Protein AF-A0A2A5JJN0-F1 (afdb_monomer_lite)

pLDDT: mean 88.96, std 12.27, range [51.56, 98.38]

Secondary structure (DSSP, 8-state):
-HHHHHHHHHHTT---------EE-SPPPPEEEESHHHHHHHHHHHHHTHHHHHHHHHHHHHHHHHHHHHHHHHHHHHHHHHHHHHHHH-TTEEEEEEEEEEEEEETTEEEEEEEEEEEEEEETTEEEEEEEEEEEEEHHHHHHSSHHHHHHHHHHHH--

Structure (mmCIF, N/CA/C/O backbone):
data_AF-A0A2A5JJN0-F1
#
_entry.id   AF-A0A2A5JJN0-F1
#
loop_
_atom_site.group_PDB
_atom_site.id
_atom_site.type_symbol
_atom_site.label_atom_id
_atom_site.label_alt_id
_atom_site.label_comp_id
_atom_site.label_asym_id
_atom_site.label_entity_id
_atom_site.label_seq_id
_atom_site.pdbx_PDB_ins_code
_atom_site.Cartn_x
_atom_site.Cartn_y
_atom_site.Cartn_z
_atom_site.occupancy
_atom_site.B_iso_or_equiv
_atom_site.auth_seq_id
_atom_site.auth_comp_id
_atom_site.auth_asym_id
_atom_site.auth_atom_id
_atom_site.pdbx_PDB_model_num
ATOM 1 N N . MET A 1 1 ? 26.499 -22.145 -54.124 1.00 57.53 1 MET A N 1
ATOM 2 C CA . MET A 1 1 ? 25.435 -21.180 -53.762 1.00 57.53 1 MET A CA 1
ATOM 3 C C . MET A 1 1 ? 24.681 -21.552 -52.481 1.00 57.53 1 MET A C 1
ATOM 5 O O . MET A 1 1 ? 24.419 -20.660 -51.693 1.00 57.53 1 MET A O 1
ATOM 9 N N . PHE A 1 2 ? 24.403 -22.833 -52.194 1.00 58.47 2 PHE A N 1
ATOM 10 C CA . PHE A 1 2 ? 23.714 -23.248 -50.953 1.00 58.47 2 PHE A CA 1
ATOM 11 C C . PHE A 1 2 ? 24.513 -22.977 -49.655 1.00 58.47 2 PHE A C 1
ATOM 13 O O . PHE A 1 2 ? 23.952 -22.590 -48.636 1.00 58.47 2 PHE A O 1
ATOM 20 N N . ARG A 1 3 ? 25.849 -23.098 -49.709 1.00 58.16 3 ARG A N 1
ATOM 21 C CA . ARG A 1 3 ? 26.749 -22.825 -48.569 1.00 58.16 3 ARG A CA 1
ATOM 22 C C . ARG A 1 3 ? 26.759 -21.361 -48.113 1.00 58.16 3 ARG A C 1
ATOM 24 O O . ARG A 1 3 ? 26.876 -21.110 -46.921 1.00 58.16 3 ARG A O 1
ATOM 31 N N . THR A 1 4 ? 26.626 -20.407 -49.033 1.00 65.00 4 THR A N 1
ATOM 32 C CA . THR A 1 4 ? 26.589 -18.972 -48.708 1.00 65.00 4 THR A CA 1
ATOM 33 C C . THR A 1 4 ? 25.245 -18.549 -48.113 1.00 65.00 4 THR A C 1
ATOM 35 O O . THR A 1 4 ? 25.218 -17.679 -47.251 1.00 65.00 4 THR A O 1
ATOM 38 N N . LEU A 1 5 ? 24.146 -19.209 -48.499 1.00 64.31 5 LEU A N 1
ATOM 39 C CA . LEU A 1 5 ? 22.813 -18.969 -47.934 1.00 64.31 5 LEU A CA 1
ATOM 40 C C . LEU A 1 5 ? 22.724 -19.412 -46.462 1.00 64.31 5 LEU A C 1
ATOM 42 O O . LEU A 1 5 ? 22.150 -18.714 -45.632 1.00 64.31 5 LEU A O 1
ATOM 46 N N . LEU A 1 6 ? 23.349 -20.544 -46.127 1.00 65.94 6 LEU A N 1
ATOM 47 C CA . LEU A 1 6 ? 23.328 -21.113 -44.775 1.00 65.94 6 LEU A CA 1
ATOM 48 C C . LEU A 1 6 ? 24.146 -20.277 -43.773 1.00 65.94 6 LEU A C 1
ATOM 50 O O . LEU A 1 6 ? 23.785 -20.173 -42.604 1.00 65.94 6 LEU A O 1
ATOM 54 N N . LEU A 1 7 ? 25.202 -19.614 -44.254 1.00 65.44 7 LEU A N 1
ATOM 55 C CA . LEU A 1 7 ? 26.030 -18.707 -43.455 1.00 65.44 7 LEU A CA 1
ATOM 56 C C . LEU A 1 7 ? 25.320 -17.365 -43.192 1.00 65.44 7 LEU A C 1
ATOM 58 O O . LEU A 1 7 ? 25.493 -16.783 -42.127 1.00 65.44 7 LEU A O 1
ATOM 62 N N . LEU A 1 8 ? 24.459 -16.915 -44.113 1.00 64.88 8 LEU A N 1
ATOM 63 C CA . LEU A 1 8 ? 23.661 -15.694 -43.950 1.00 64.88 8 LEU A CA 1
ATOM 64 C C . LEU A 1 8 ? 22.530 -15.862 -42.917 1.00 64.88 8 LEU A C 1
ATOM 66 O O . LEU A 1 8 ? 22.227 -14.931 -42.176 1.00 64.88 8 LEU A O 1
ATOM 70 N N . ILE A 1 9 ? 21.939 -17.060 -42.836 1.00 66.19 9 ILE A N 1
ATOM 71 C CA . ILE A 1 9 ? 20.895 -17.392 -41.853 1.00 66.19 9 ILE A CA 1
ATOM 72 C C . ILE A 1 9 ? 21.485 -17.455 -40.438 1.00 66.19 9 ILE A C 1
ATOM 74 O O . ILE A 1 9 ? 20.876 -16.942 -39.506 1.00 66.19 9 ILE A O 1
ATOM 78 N N . ALA A 1 10 ? 22.697 -17.995 -40.270 1.00 63.66 10 ALA A N 1
ATOM 79 C CA . ALA A 1 10 ? 23.345 -18.099 -38.959 1.00 63.66 10 ALA A CA 1
ATOM 80 C C . ALA A 1 10 ? 23.650 -16.732 -38.307 1.00 63.66 10 ALA A C 1
ATOM 82 O O . ALA A 1 10 ? 23.607 -16.620 -37.085 1.00 63.66 10 ALA A O 1
ATOM 83 N N . VAL A 1 11 ? 23.897 -15.684 -39.104 1.00 65.50 11 VAL A N 1
ATOM 84 C CA . VAL A 1 11 ? 24.176 -14.320 -38.604 1.00 65.50 11 VAL A CA 1
ATOM 85 C C . VAL A 1 11 ? 22.913 -13.622 -38.074 1.00 65.50 11 VAL A C 1
ATOM 87 O O . VAL A 1 11 ? 23.008 -12.741 -37.225 1.00 65.50 11 VAL A O 1
ATOM 90 N N . MET A 1 12 ? 21.720 -14.041 -38.508 1.00 62.34 12 MET A N 1
ATOM 91 C CA . MET A 1 12 ? 20.450 -13.447 -38.063 1.00 62.34 12 MET A CA 1
ATOM 92 C C . MET A 1 12 ? 19.952 -13.996 -36.713 1.00 62.34 12 MET A C 1
ATOM 94 O O . MET A 1 12 ? 19.047 -13.412 -36.125 1.00 62.34 12 MET A O 1
ATOM 98 N N . LEU A 1 13 ? 20.540 -15.082 -36.188 1.00 61.53 13 LEU A N 1
ATOM 99 C CA . LEU A 1 13 ? 20.124 -15.704 -34.918 1.00 61.53 13 LEU A CA 1
ATOM 100 C C . LEU A 1 13 ? 20.904 -15.229 -33.677 1.00 61.53 13 LEU A C 1
ATOM 102 O O . LEU A 1 13 ? 20.536 -15.597 -32.565 1.00 61.53 13 LEU A O 1
ATOM 106 N N . THR A 1 14 ? 21.946 -14.403 -33.816 1.00 64.31 14 THR A N 1
ATOM 107 C CA . THR A 1 14 ? 22.767 -13.949 -32.670 1.00 64.31 14 THR A CA 1
ATOM 108 C C . THR A 1 14 ? 22.378 -12.576 -32.115 1.00 64.31 14 THR A C 1
ATOM 110 O O . THR A 1 14 ? 23.128 -11.986 -31.340 1.00 64.31 14 THR A O 1
ATOM 113 N N . GLY A 1 15 ? 21.201 -12.057 -32.470 1.00 55.91 15 GLY A N 1
ATOM 114 C CA . GLY A 1 15 ? 20.645 -10.835 -31.888 1.00 55.91 15 GLY A CA 1
ATOM 115 C C . GLY A 1 15 ? 20.116 -11.062 -30.471 1.00 55.91 15 GLY A C 1
ATOM 116 O O . GLY A 1 15 ? 18.912 -11.009 -30.250 1.00 55.91 15 GLY A O 1
ATOM 117 N N . CYS A 1 16 ? 20.994 -11.330 -29.503 1.00 56.28 16 CYS A N 1
ATOM 118 C CA . CYS A 1 16 ? 20.619 -11.307 -28.093 1.00 56.28 16 CYS A CA 1
ATOM 119 C C . CYS A 1 16 ? 20.507 -9.835 -27.673 1.00 56.28 16 CYS A C 1
ATOM 121 O O . CYS A 1 16 ? 21.499 -9.199 -27.317 1.00 56.28 16 CYS A O 1
ATOM 123 N N . THR A 1 17 ? 19.316 -9.248 -27.804 1.00 55.62 17 THR A N 1
ATOM 124 C CA . THR A 1 17 ? 19.065 -7.886 -27.330 1.00 55.62 17 THR A CA 1
ATOM 125 C C . THR A 1 17 ? 19.033 -7.915 -25.806 1.00 55.62 17 THR A C 1
ATOM 127 O O . THR A 1 17 ? 17.997 -8.183 -25.202 1.00 55.62 17 THR A O 1
ATOM 130 N N . THR A 1 18 ? 20.168 -7.650 -25.163 1.00 57.78 18 THR A N 1
ATOM 131 C CA . THR A 1 18 ? 20.193 -7.282 -23.747 1.00 57.78 18 THR A CA 1
ATOM 132 C C . THR A 1 18 ? 19.535 -5.914 -23.621 1.00 57.78 18 THR A C 1
ATOM 134 O O . THR A 1 18 ? 20.189 -4.880 -23.763 1.00 57.78 18 THR A O 1
ATOM 137 N N . THR A 1 19 ? 18.215 -5.897 -23.437 1.00 58.22 19 THR A N 1
ATOM 138 C CA . THR A 1 19 ? 17.495 -4.679 -23.071 1.00 58.22 19 THR A CA 1
ATOM 139 C C . THR A 1 19 ? 18.037 -4.204 -21.727 1.00 58.22 19 THR A C 1
ATOM 141 O O . THR A 1 19 ? 18.058 -5.007 -20.791 1.00 58.22 19 THR A O 1
ATOM 144 N N . PRO A 1 20 ? 18.501 -2.951 -21.605 1.00 56.31 20 PRO A N 1
ATOM 145 C CA . PRO A 1 20 ? 18.962 -2.425 -20.330 1.00 56.31 20 PRO A CA 1
ATOM 146 C C . PRO A 1 20 ? 17.795 -2.453 -19.344 1.00 56.31 20 PRO A C 1
ATOM 148 O O . PRO A 1 20 ? 16.822 -1.734 -19.508 1.00 56.31 20 PRO A O 1
ATOM 151 N N . THR A 1 21 ? 17.850 -3.320 -18.344 1.00 63.88 21 THR A N 1
ATOM 152 C CA . THR A 1 21 ? 16.809 -3.417 -17.321 1.00 63.88 21 THR A CA 1
ATOM 153 C C . THR A 1 21 ? 17.069 -2.376 -16.241 1.00 63.88 21 THR A C 1
ATOM 155 O O . THR A 1 21 ? 18.164 -2.343 -15.679 1.00 63.88 21 THR A O 1
ATOM 158 N N . VAL A 1 22 ? 16.072 -1.542 -15.928 1.00 79.25 22 VAL A N 1
ATOM 159 C CA . VAL A 1 22 ? 16.083 -0.756 -14.684 1.00 79.25 22 VAL A CA 1
ATOM 160 C C . VAL A 1 22 ? 16.142 -1.740 -13.522 1.00 79.25 22 VAL A C 1
ATOM 162 O O . VAL A 1 22 ? 15.354 -2.687 -13.484 1.00 79.25 22 VAL A O 1
ATOM 165 N N . ASN A 1 23 ? 17.076 -1.537 -12.594 1.00 85.44 23 ASN A N 1
ATOM 166 C CA . ASN A 1 23 ? 17.127 -2.352 -11.391 1.00 85.44 23 ASN A CA 1
ATOM 167 C C . ASN A 1 23 ? 16.010 -1.889 -10.449 1.00 85.44 23 ASN A C 1
ATOM 169 O O . ASN A 1 23 ? 16.078 -0.784 -9.918 1.00 85.44 23 ASN A O 1
ATOM 173 N N . LEU A 1 24 ? 14.955 -2.686 -10.298 1.00 89.38 24 LEU A N 1
ATOM 174 C CA . LEU A 1 24 ? 13.929 -2.449 -9.287 1.00 89.38 24 LEU A CA 1
ATOM 175 C C . LEU A 1 24 ? 14.324 -3.235 -8.040 1.00 89.38 24 LEU A C 1
ATOM 177 O O . LEU A 1 24 ? 14.466 -4.456 -8.105 1.00 89.38 24 LEU A O 1
ATOM 181 N N . SER A 1 25 ? 14.509 -2.538 -6.924 1.00 90.88 25 SER A N 1
ATOM 182 C CA . SER A 1 25 ? 14.819 -3.177 -5.650 1.00 90.88 25 SER A CA 1
ATOM 183 C C . SER A 1 25 ? 13.702 -4.137 -5.244 1.00 90.88 25 SER A C 1
ATOM 185 O O . SER A 1 25 ? 12.527 -3.769 -5.232 1.00 90.88 25 SER A O 1
ATOM 187 N N . ASP A 1 26 ? 14.085 -5.363 -4.887 1.00 90.31 26 ASP A N 1
ATOM 188 C CA . ASP A 1 26 ? 13.174 -6.389 -4.366 1.00 90.31 26 ASP A CA 1
ATOM 189 C C . ASP A 1 26 ? 12.827 -6.173 -2.877 1.00 90.31 26 ASP A C 1
ATOM 191 O O . ASP A 1 26 ? 11.973 -6.859 -2.306 1.00 90.31 26 ASP A O 1
ATOM 195 N N . THR A 1 27 ? 13.486 -5.209 -2.230 1.00 92.62 27 THR A N 1
ATOM 196 C CA . THR A 1 27 ? 13.201 -4.829 -0.847 1.00 92.62 27 THR A CA 1
ATOM 197 C C . THR A 1 27 ? 12.013 -3.876 -0.814 1.00 92.62 27 THR A C 1
ATOM 199 O O . THR A 1 27 ? 12.093 -2.754 -1.318 1.00 92.62 27 THR A O 1
ATOM 202 N N . LEU A 1 28 ? 10.926 -4.317 -0.184 1.00 94.56 28 LEU A N 1
ATOM 203 C CA . LEU A 1 28 ? 9.770 -3.476 0.113 1.00 94.56 28 LEU A CA 1
ATOM 204 C C . LEU A 1 28 ? 9.887 -2.926 1.541 1.00 94.56 28 LEU A C 1
ATOM 206 O O . LEU A 1 28 ? 10.314 -3.668 2.428 1.00 94.56 28 LEU A O 1
ATOM 210 N N . PRO A 1 29 ? 9.536 -1.652 1.773 1.00 95.88 29 PRO A N 1
ATOM 211 C CA . PRO A 1 29 ? 9.402 -1.112 3.116 1.00 95.88 29 PRO A CA 1
ATOM 212 C C . PRO A 1 29 ? 8.155 -1.691 3.792 1.00 95.88 29 PRO A C 1
ATOM 214 O O . PRO A 1 29 ? 7.174 -1.985 3.108 1.00 95.88 29 PRO A O 1
ATOM 217 N N . ASP A 1 30 ? 8.180 -1.771 5.121 1.00 96.31 30 ASP A N 1
ATOM 218 C CA . ASP A 1 30 ? 6.972 -2.031 5.908 1.00 96.31 30 ASP A CA 1
ATOM 219 C C . ASP A 1 30 ? 5.946 -0.924 5.640 1.00 96.31 30 ASP A C 1
ATOM 221 O O . ASP A 1 30 ? 6.302 0.265 5.540 1.00 96.31 30 ASP A O 1
ATOM 225 N N . SER A 1 31 ? 4.678 -1.299 5.507 1.00 96.81 31 SER A N 1
ATOM 226 C CA . SER A 1 31 ? 3.622 -0.323 5.292 1.00 96.81 31 SER A CA 1
ATOM 227 C C . SER A 1 31 ? 3.111 0.268 6.600 1.00 96.81 31 SER A C 1
ATOM 229 O O . SER A 1 31 ? 3.348 -0.217 7.707 1.00 96.81 31 SER A O 1
ATOM 231 N N . THR A 1 32 ? 2.402 1.383 6.473 1.00 97.81 32 THR A N 1
ATOM 232 C CA . THR A 1 32 ? 1.632 1.967 7.569 1.00 97.81 32 THR A CA 1
ATOM 233 C C . THR A 1 32 ? 0.167 2.014 7.190 1.00 97.81 32 THR A C 1
ATOM 235 O O . THR A 1 32 ? -0.162 2.198 6.023 1.00 97.81 32 THR A O 1
ATOM 238 N N . TYR A 1 33 ? -0.714 1.8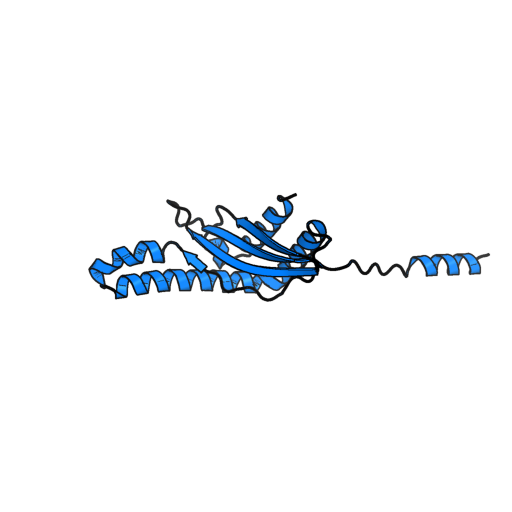75 8.175 1.00 97.94 33 TYR A N 1
ATOM 239 C CA . TYR A 1 33 ? -2.151 2.041 8.004 1.00 97.94 33 TYR A CA 1
ATOM 240 C C . TYR A 1 33 ? -2.670 3.066 9.011 1.00 97.94 33 TYR A C 1
ATOM 242 O O . TYR A 1 33 ? -2.173 3.166 10.133 1.00 97.94 33 TYR A O 1
ATOM 250 N N . THR A 1 34 ? -3.646 3.867 8.599 1.00 96.88 34 THR A N 1
ATOM 251 C CA . THR A 1 34 ? -4.347 4.816 9.469 1.00 96.88 34 THR A CA 1
ATOM 252 C C . THR A 1 34 ? -5.834 4.756 9.165 1.00 96.88 34 THR A C 1
ATOM 254 O O . THR A 1 34 ? -6.260 5.088 8.058 1.00 96.88 34 THR A O 1
ATOM 257 N N . GLY A 1 35 ? -6.631 4.342 10.145 1.00 94.94 35 GLY A N 1
ATOM 258 C CA . GLY A 1 35 ? -8.078 4.255 9.985 1.00 94.94 35 GLY A CA 1
ATOM 259 C C . GLY A 1 35 ? -8.742 3.703 11.234 1.00 94.94 35 GLY A C 1
ATOM 260 O O . GLY A 1 35 ? -8.701 4.330 12.287 1.00 94.94 35 GLY A O 1
ATOM 261 N N . ARG A 1 36 ? -9.314 2.502 11.113 1.00 93.81 36 ARG A N 1
ATOM 262 C CA . ARG A 1 36 ? -10.137 1.826 12.134 1.00 93.81 36 ARG A CA 1
ATOM 263 C C . ARG A 1 36 ? -9.589 1.936 13.563 1.00 93.81 36 ARG A C 1
ATOM 265 O O . ARG A 1 36 ? -10.334 2.242 14.488 1.00 93.81 36 ARG A O 1
ATOM 272 N N . GLY A 1 37 ? -8.302 1.678 13.762 1.00 92.69 37 GLY A N 1
ATOM 273 C CA . GLY A 1 37 ? -7.639 1.753 15.057 1.00 92.69 37 GLY A CA 1
ATOM 274 C C . GLY A 1 37 ? -7.421 3.185 15.546 1.00 92.69 37 GLY A C 1
ATOM 275 O O . GLY A 1 37 ? -7.730 3.495 16.698 1.00 92.69 37 GLY A O 1
ATOM 276 N N . THR A 1 38 ? -6.951 4.072 14.670 1.00 93.75 38 THR A N 1
ATOM 277 C CA . THR A 1 38 ? -6.834 5.515 14.933 1.00 93.75 38 THR A CA 1
ATOM 278 C C . THR A 1 38 ? -8.178 6.140 15.324 1.00 93.75 38 THR A C 1
ATOM 280 O O . THR A 1 38 ? -8.214 6.982 16.222 1.00 93.75 38 THR A O 1
ATOM 283 N N . ASP A 1 39 ? -9.280 5.681 14.731 1.00 92.19 39 ASP A N 1
ATOM 284 C CA . ASP A 1 39 ? -10.631 6.165 15.021 1.00 92.19 39 ASP A CA 1
ATOM 285 C C . ASP A 1 39 ? -11.211 5.552 16.307 1.00 92.19 39 ASP A C 1
ATOM 287 O O . ASP A 1 39 ? -11.802 6.253 17.134 1.00 92.19 39 ASP A O 1
ATOM 291 N N . ALA A 1 40 ? -11.002 4.249 16.531 1.00 92.62 40 ALA A N 1
ATOM 292 C CA . ALA A 1 40 ? -11.504 3.554 17.715 1.00 92.62 40 ALA A CA 1
ATOM 293 C C . ALA A 1 40 ? -10.731 3.914 18.994 1.00 92.62 40 ALA A C 1
ATOM 295 O O . ALA A 1 40 ? -11.320 4.002 20.073 1.00 92.62 40 ALA A O 1
ATOM 296 N N . GLY A 1 41 ? -9.418 4.135 18.898 1.00 93.56 41 GLY A N 1
ATOM 297 C CA . GLY A 1 41 ? -8.533 4.352 20.045 1.00 93.56 41 GLY A CA 1
ATOM 298 C C . GLY A 1 41 ? -9.025 5.439 21.009 1.00 93.56 41 GLY A C 1
ATOM 299 O O . GLY A 1 41 ? -9.178 5.156 22.201 1.00 93.56 41 GLY A O 1
ATOM 300 N N . PRO A 1 42 ? -9.331 6.662 20.533 1.00 93.88 42 PRO A N 1
ATOM 301 C CA . PRO A 1 42 ? -9.882 7.733 21.362 1.00 93.88 42 PRO A CA 1
ATOM 302 C C . PRO A 1 42 ? -11.210 7.371 22.036 1.00 93.88 42 PRO A C 1
ATOM 304 O O . PRO A 1 42 ? -11.438 7.757 23.181 1.00 93.88 42 PRO A O 1
ATOM 307 N N . MET A 1 43 ? -12.073 6.599 21.369 1.00 92.75 43 MET A N 1
ATOM 308 C CA . MET A 1 43 ? -13.344 6.149 21.948 1.00 92.75 43 MET A CA 1
ATOM 309 C C . MET A 1 43 ? -13.116 5.150 23.088 1.00 92.75 43 MET A C 1
ATOM 311 O O . MET A 1 43 ? -13.798 5.197 24.113 1.00 92.75 43 MET A O 1
ATOM 315 N N . LEU A 1 44 ? -12.110 4.285 22.946 1.00 94.06 44 LEU A N 1
ATOM 316 C CA . LEU A 1 44 ? -11.738 3.305 23.964 1.00 94.06 44 LEU A CA 1
ATOM 317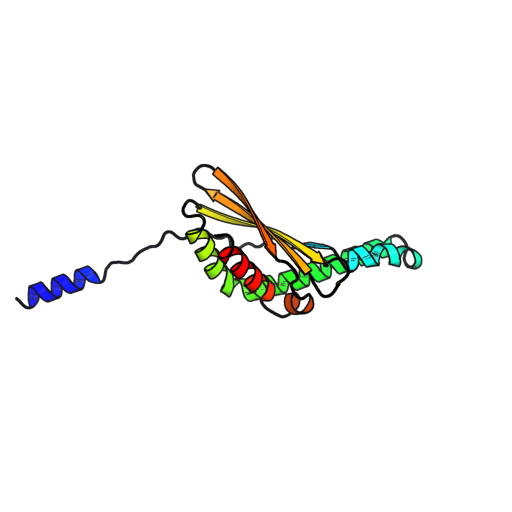 C C . LEU A 1 44 ? -11.118 3.946 25.211 1.00 94.06 44 LEU A C 1
ATOM 319 O O . LEU A 1 44 ? -11.088 3.307 26.262 1.00 94.06 44 LEU A O 1
ATOM 323 N N . VAL A 1 45 ? -10.671 5.206 25.150 1.00 95.50 45 VAL A N 1
ATOM 324 C CA . VAL A 1 45 ? -10.084 5.903 26.309 1.00 95.50 45 VAL A CA 1
ATOM 325 C C . VAL A 1 45 ? -11.056 6.000 27.476 1.00 95.50 45 VAL A C 1
ATOM 327 O O . VAL A 1 45 ? -10.644 5.863 28.625 1.00 95.50 45 VAL A O 1
ATOM 330 N N . ALA A 1 46 ? -12.350 6.180 27.211 1.00 91.50 46 ALA A N 1
ATOM 331 C CA . ALA A 1 46 ? -13.348 6.259 28.274 1.00 91.50 46 ALA A CA 1
ATOM 332 C C . ALA A 1 46 ? -13.450 4.952 29.084 1.00 91.50 46 ALA A C 1
ATOM 334 O O . ALA A 1 46 ? -13.712 4.991 30.284 1.00 91.50 46 ALA A O 1
ATOM 335 N N . ALA A 1 47 ? -13.221 3.804 28.439 1.00 93.56 47 ALA A N 1
ATOM 336 C CA . ALA A 1 47 ? -13.306 2.486 29.064 1.00 93.56 47 ALA A CA 1
ATOM 337 C C . ALA A 1 47 ? -11.948 1.966 29.568 1.00 93.56 47 ALA A C 1
ATOM 339 O O . ALA A 1 47 ? -11.892 1.249 30.563 1.00 93.56 47 ALA A O 1
ATOM 340 N N . MET A 1 48 ? -10.857 2.306 28.878 1.00 93.00 48 MET A N 1
ATOM 341 C CA . MET A 1 48 ? -9.534 1.693 29.055 1.00 93.00 48 MET A CA 1
ATOM 342 C C . MET A 1 48 ? -8.422 2.709 29.363 1.00 93.00 48 MET A C 1
ATOM 344 O O . MET A 1 48 ? -7.256 2.333 29.474 1.00 93.00 48 MET A O 1
ATOM 348 N N . GLY A 1 49 ? -8.734 4.000 29.486 1.00 93.81 49 GLY A N 1
ATOM 349 C CA . GLY A 1 49 ? -7.740 5.053 29.702 1.00 93.81 49 GLY A CA 1
ATOM 350 C C . GLY A 1 49 ? -6.718 5.135 28.564 1.00 93.81 49 GLY A C 1
ATOM 351 O O . GLY A 1 49 ? -7.044 4.944 27.394 1.00 93.81 49 GLY A O 1
ATOM 352 N N . SER A 1 50 ? -5.449 5.386 28.891 1.00 94.00 50 SER A N 1
ATOM 353 C CA . SER A 1 50 ? -4.360 5.434 27.900 1.00 94.00 50 SER A CA 1
ATOM 354 C C . SER A 1 50 ? -4.175 4.120 27.134 1.00 94.00 50 SER A C 1
ATOM 356 O O . SER A 1 50 ? -3.732 4.139 25.986 1.00 94.00 50 SER A O 1
ATOM 358 N N . THR A 1 51 ? -4.566 2.985 27.722 1.00 95.81 51 THR A N 1
ATOM 359 C CA . THR A 1 51 ? -4.548 1.688 27.041 1.00 95.81 51 THR A CA 1
ATOM 360 C C . THR A 1 51 ? -5.496 1.669 25.842 1.00 95.81 51 THR A C 1
ATOM 362 O O . THR A 1 51 ? -5.176 1.025 24.851 1.00 95.81 51 THR A O 1
ATOM 365 N N . GLY A 1 52 ? -6.602 2.422 25.868 1.00 94.38 52 GLY A N 1
ATOM 366 C CA . GLY A 1 52 ? -7.517 2.533 24.726 1.00 94.38 52 GLY A CA 1
ATOM 367 C C . GLY A 1 52 ? -6.836 3.075 23.465 1.00 94.38 52 GLY A C 1
ATOM 368 O O . GLY A 1 52 ? -6.988 2.500 22.389 1.00 94.38 52 GLY A O 1
ATOM 369 N N . LEU A 1 53 ? -5.991 4.105 23.605 1.00 93.25 53 LEU A N 1
ATOM 370 C CA . LEU A 1 53 ? -5.185 4.635 22.494 1.00 93.25 53 LEU A CA 1
ATOM 371 C C . LEU A 1 53 ? -4.163 3.613 21.990 1.00 93.25 53 LEU A C 1
ATOM 373 O O . LEU A 1 53 ? -3.982 3.469 20.785 1.00 93.25 53 LEU A O 1
ATOM 377 N N . ALA A 1 54 ? -3.507 2.896 22.906 1.00 95.75 54 ALA A N 1
ATOM 378 C CA . ALA A 1 54 ? -2.529 1.874 22.546 1.00 95.75 54 ALA A CA 1
ATOM 379 C C . ALA A 1 54 ? -3.173 0.706 21.782 1.00 95.75 54 ALA A C 1
ATOM 381 O O . ALA A 1 54 ? -2.593 0.219 20.816 1.00 95.75 54 ALA A O 1
ATOM 382 N N . VAL A 1 55 ? -4.384 0.294 22.174 1.00 95.94 55 VAL A N 1
ATOM 383 C CA . VAL A 1 55 ? -5.172 -0.714 21.449 1.00 95.94 55 VAL A CA 1
ATOM 384 C C . VAL A 1 55 ? -5.526 -0.211 20.053 1.00 95.94 55 VAL A C 1
ATOM 386 O O . VAL A 1 55 ? -5.335 -0.947 19.092 1.00 95.94 55 VAL A O 1
ATOM 389 N N . GLY A 1 56 ? -5.964 1.044 19.925 1.00 95.69 56 GLY A N 1
ATOM 390 C CA . GLY A 1 56 ? -6.209 1.666 18.623 1.00 95.69 56 GLY A CA 1
ATOM 391 C C . GLY A 1 56 ? -4.986 1.611 17.704 1.00 95.69 56 GLY A C 1
ATOM 392 O O . GLY A 1 56 ? -5.064 1.108 16.588 1.00 95.69 56 GLY A O 1
ATOM 393 N N . LEU A 1 57 ? -3.818 2.029 18.197 1.00 95.69 57 LEU A N 1
ATOM 394 C CA . LEU A 1 57 ? -2.577 1.960 17.422 1.00 95.69 57 LEU A CA 1
ATOM 395 C C . LEU A 1 57 ? -2.203 0.517 17.042 1.00 95.69 57 LEU A C 1
ATOM 397 O O . LEU A 1 57 ? -1.762 0.272 15.922 1.00 95.69 57 LEU A O 1
ATOM 401 N N . ALA A 1 58 ? -2.393 -0.439 17.953 1.00 96.81 58 ALA A N 1
ATOM 402 C CA . ALA A 1 58 ? -2.104 -1.848 17.698 1.00 96.81 58 ALA A CA 1
ATOM 403 C C . ALA A 1 58 ? -3.041 -2.464 16.645 1.00 96.81 58 ALA A C 1
ATOM 405 O O . ALA A 1 58 ? -2.602 -3.318 15.877 1.00 96.81 58 ALA A O 1
ATOM 406 N N . ILE A 1 59 ? -4.302 -2.021 16.577 1.00 96.75 59 ILE A N 1
ATOM 407 C CA . ILE A 1 59 ? -5.238 -2.420 15.516 1.00 96.75 59 ILE A CA 1
ATOM 408 C C . ILE A 1 59 ? -4.699 -1.970 14.158 1.00 96.75 59 ILE A C 1
ATOM 410 O O . ILE A 1 59 ? -4.586 -2.788 13.248 1.00 96.75 59 ILE A O 1
ATOM 414 N N . ASP A 1 60 ? -4.308 -0.701 14.032 1.00 97.38 60 ASP A N 1
ATOM 415 C CA . ASP A 1 60 ? -3.798 -0.180 12.762 1.00 97.38 60 ASP A CA 1
ATOM 416 C C . ASP A 1 60 ? -2.473 -0.845 12.355 1.00 97.38 60 ASP A C 1
ATOM 418 O O . ASP A 1 60 ? -2.283 -1.176 11.185 1.00 97.38 60 ASP A O 1
ATOM 422 N N . GLN A 1 61 ? -1.584 -1.122 13.314 1.00 97.88 61 GLN A N 1
ATOM 423 C CA . GLN A 1 61 ? -0.358 -1.891 13.067 1.00 97.88 61 GLN A CA 1
ATOM 424 C C . GLN A 1 61 ? -0.646 -3.327 12.612 1.00 97.88 61 GLN A C 1
ATOM 426 O O . GLN A 1 61 ? 0.038 -3.837 11.727 1.00 97.88 61 GLN A O 1
ATOM 431 N N . GLY A 1 62 ? -1.651 -3.980 13.203 1.00 97.75 62 GLY A N 1
ATOM 432 C CA . GLY A 1 62 ? -2.080 -5.319 12.803 1.00 97.75 62 GLY A CA 1
ATOM 433 C C . GLY A 1 62 ? -2.587 -5.348 11.363 1.00 97.75 62 GLY A C 1
ATOM 434 O O . GLY A 1 62 ? -2.158 -6.193 10.584 1.00 97.75 62 GLY A O 1
ATOM 435 N N . ILE A 1 63 ? -3.421 -4.375 10.988 1.00 97.88 63 ILE A N 1
ATOM 436 C CA . ILE A 1 63 ? -3.949 -4.243 9.624 1.00 97.88 63 ILE A CA 1
ATOM 437 C C . ILE A 1 63 ? -2.821 -3.998 8.614 1.00 97.88 63 ILE A C 1
ATOM 439 O O . ILE A 1 63 ? -2.768 -4.674 7.590 1.00 97.88 63 ILE A O 1
ATOM 443 N N . ALA A 1 64 ? -1.897 -3.073 8.904 1.00 98.00 64 ALA A N 1
ATOM 444 C CA . ALA A 1 64 ? -0.748 -2.816 8.029 1.00 98.00 64 ALA A CA 1
ATOM 445 C C . ALA A 1 64 ? 0.073 -4.093 7.790 1.00 98.00 64 ALA A C 1
ATOM 447 O O . ALA A 1 64 ? 0.444 -4.397 6.659 1.00 98.00 64 ALA A O 1
ATOM 448 N N . LYS A 1 65 ? 0.280 -4.886 8.847 1.00 98.00 65 LYS A N 1
ATOM 449 C CA . LYS A 1 65 ? 0.986 -6.162 8.752 1.00 98.00 65 LYS A CA 1
ATOM 450 C C . LYS A 1 65 ? 0.243 -7.183 7.882 1.00 98.00 65 LYS A C 1
ATOM 452 O O . LYS A 1 65 ? 0.884 -7.862 7.088 1.00 98.00 65 LYS A O 1
ATOM 457 N N . GLU A 1 66 ? -1.079 -7.293 8.010 1.00 97.94 66 GLU A N 1
ATOM 458 C CA . GLU A 1 66 ? -1.885 -8.179 7.154 1.00 97.94 66 GLU A CA 1
ATOM 459 C C . GLU A 1 66 ? -1.782 -7.778 5.673 1.00 97.94 66 GLU A C 1
ATOM 461 O O . GLU A 1 66 ? -1.624 -8.640 4.807 1.00 97.94 66 GLU A O 1
ATOM 466 N N . PHE A 1 67 ? -1.802 -6.475 5.372 1.00 98.00 67 PHE A N 1
ATOM 467 C CA . PHE A 1 67 ? -1.569 -5.986 4.011 1.00 98.00 67 PHE A CA 1
ATOM 468 C C . PHE A 1 67 ? -0.151 -6.313 3.528 1.00 98.00 67 PHE A C 1
ATOM 470 O O . PHE A 1 67 ? 0.014 -6.803 2.412 1.00 98.00 67 PHE A O 1
ATOM 477 N N . ASP A 1 68 ? 0.872 -6.099 4.360 1.00 97.94 68 ASP A N 1
ATOM 478 C CA . ASP A 1 68 ? 2.263 -6.411 4.017 1.00 97.94 68 ASP A CA 1
ATOM 479 C C . ASP A 1 68 ? 2.456 -7.893 3.700 1.00 97.94 68 ASP A C 1
ATOM 481 O O . ASP A 1 68 ? 3.090 -8.230 2.699 1.00 97.94 68 ASP A O 1
ATOM 485 N N . GLU A 1 69 ? 1.882 -8.787 4.507 1.00 97.88 69 GLU A N 1
ATOM 486 C CA . GLU A 1 69 ? 1.931 -10.233 4.275 1.00 97.88 69 GLU A CA 1
ATOM 487 C C . GLU A 1 69 ? 1.391 -10.584 2.880 1.00 97.88 69 GLU A C 1
ATOM 489 O O . GLU A 1 69 ? 2.031 -11.332 2.129 1.00 97.88 69 GLU A O 1
ATOM 494 N N . GLN A 1 70 ? 0.275 -9.971 2.485 1.00 97.31 70 GLN A N 1
ATOM 495 C CA . GLN A 1 70 ? -0.338 -10.219 1.187 1.00 97.31 70 GLN A CA 1
ATOM 496 C C . GLN A 1 70 ? 0.426 -9.576 0.015 1.00 97.31 70 GLN A C 1
ATOM 498 O O . GLN A 1 70 ? 0.585 -10.186 -1.053 1.00 97.31 70 GLN A O 1
ATOM 503 N N . ILE A 1 71 ? 0.972 -8.373 0.204 1.00 97.31 71 ILE A N 1
ATOM 504 C CA . ILE A 1 71 ? 1.831 -7.707 -0.784 1.00 97.31 71 ILE A CA 1
ATOM 505 C C . ILE A 1 71 ? 3.083 -8.548 -1.040 1.00 97.31 71 ILE A C 1
ATOM 507 O O . ILE A 1 71 ? 3.450 -8.765 -2.200 1.00 97.31 71 ILE A O 1
ATOM 511 N N . GLN A 1 72 ? 3.712 -9.063 0.019 1.00 96.81 72 GLN A N 1
ATOM 512 C CA . GLN A 1 72 ? 4.883 -9.934 -0.077 1.00 96.81 72 GLN A CA 1
ATOM 513 C C . GLN A 1 72 ? 4.552 -11.249 -0.785 1.00 96.81 72 GLN A C 1
ATOM 515 O O . GLN A 1 72 ? 5.345 -11.703 -1.614 1.00 96.81 72 GLN A O 1
ATOM 520 N N . HIS A 1 73 ? 3.376 -11.830 -0.523 1.00 96.56 73 HIS A N 1
ATOM 521 C CA . HIS A 1 73 ? 2.938 -13.077 -1.152 1.00 96.56 73 HIS A CA 1
ATOM 522 C C . HIS A 1 73 ? 2.927 -12.990 -2.686 1.00 96.56 73 HIS A C 1
ATOM 524 O O . HIS A 1 73 ? 3.421 -13.886 -3.370 1.00 96.56 73 HIS A O 1
ATOM 530 N N . SER A 1 74 ? 2.430 -11.877 -3.230 1.00 95.25 74 SER A N 1
ATOM 531 C CA . SER A 1 74 ? 2.288 -11.677 -4.682 1.00 95.25 74 SER A CA 1
ATOM 532 C C . SER A 1 74 ? 3.495 -10.982 -5.331 1.00 95.25 74 SER A C 1
ATOM 534 O O . SER A 1 74 ? 3.551 -10.816 -6.552 1.00 95.25 74 SER A O 1
ATOM 536 N N . LYS A 1 75 ? 4.498 -10.589 -4.536 1.00 95.31 75 LYS A N 1
ATOM 537 C CA . LYS A 1 75 ? 5.634 -9.760 -4.964 1.00 95.31 75 LYS A CA 1
ATOM 538 C C . LYS A 1 75 ? 6.357 -10.311 -6.193 1.00 95.31 75 LYS A C 1
ATOM 540 O O . LYS A 1 75 ? 6.587 -9.580 -7.155 1.00 95.31 75 LYS A O 1
ATOM 545 N N . ALA A 1 76 ? 6.693 -11.601 -6.178 1.00 93.75 76 ALA A N 1
ATOM 546 C CA . ALA A 1 76 ? 7.503 -12.234 -7.220 1.00 93.75 76 ALA A CA 1
ATOM 547 C C . ALA A 1 76 ? 6.849 -12.188 -8.613 1.00 93.75 76 ALA A C 1
ATOM 549 O O . ALA A 1 76 ? 7.550 -12.135 -9.624 1.00 93.75 76 ALA A O 1
ATOM 550 N N . GLU A 1 77 ? 5.516 -12.181 -8.675 1.00 94.12 77 GLU A N 1
ATOM 551 C CA . GLU A 1 77 ? 4.786 -12.091 -9.938 1.00 94.12 77 GLU A CA 1
ATOM 552 C C . GLU A 1 77 ? 4.807 -10.665 -10.511 1.00 94.12 77 GLU A C 1
ATOM 554 O O . GLU A 1 77 ? 4.959 -10.467 -11.723 1.00 94.12 77 GLU A O 1
ATOM 559 N N . TYR A 1 78 ? 4.661 -9.663 -9.644 1.00 95.19 78 TYR A N 1
ATOM 560 C CA . TYR A 1 78 ? 4.420 -8.283 -10.058 1.00 95.19 78 TYR A CA 1
ATOM 561 C C . TYR A 1 78 ? 5.685 -7.443 -10.190 1.00 95.19 78 TYR A C 1
ATOM 563 O O . TYR A 1 78 ? 5.754 -6.618 -11.102 1.00 95.19 78 TYR A O 1
ATOM 571 N N . LEU A 1 79 ? 6.719 -7.676 -9.376 1.00 93.31 79 LEU A N 1
ATOM 572 C CA . LEU A 1 79 ? 7.959 -6.890 -9.427 1.00 93.31 79 LEU A CA 1
ATOM 573 C C . LEU A 1 79 ? 8.562 -6.819 -10.848 1.00 93.31 79 LEU A C 1
ATOM 575 O O . LEU A 1 79 ? 8.884 -5.720 -11.306 1.00 93.31 79 LEU A O 1
ATOM 579 N N . PRO A 1 80 ? 8.625 -7.920 -11.629 1.00 91.75 80 PRO A N 1
ATOM 580 C CA . PRO A 1 80 ? 9.089 -7.862 -13.014 1.00 91.75 80 PRO A CA 1
ATOM 581 C C . PRO A 1 80 ? 8.174 -7.051 -13.945 1.00 91.75 80 PRO A C 1
ATOM 583 O O . PRO A 1 80 ? 8.665 -6.432 -14.889 1.00 91.75 80 PRO A O 1
ATOM 586 N N . LYS A 1 81 ? 6.849 -7.057 -13.722 1.00 92.62 81 LYS A N 1
ATOM 587 C CA . LYS A 1 81 ? 5.884 -6.261 -14.506 1.00 92.62 81 LYS A CA 1
ATOM 588 C C . LYS A 1 81 ? 6.106 -4.771 -14.245 1.00 92.62 81 LYS A C 1
ATOM 590 O O . LYS A 1 81 ? 6.314 -4.012 -15.189 1.00 92.62 81 LYS A O 1
ATOM 595 N N . ILE A 1 82 ? 6.189 -4.394 -12.972 1.00 92.62 82 ILE A N 1
ATOM 596 C CA . ILE A 1 82 ? 6.438 -3.023 -12.519 1.00 92.62 82 ILE A CA 1
ATOM 597 C C . ILE A 1 82 ? 7.802 -2.519 -13.007 1.00 92.62 82 ILE A C 1
ATOM 599 O O . ILE A 1 82 ? 7.891 -1.428 -13.567 1.00 92.62 82 ILE A O 1
ATOM 603 N N . GLY A 1 83 ? 8.856 -3.336 -12.910 1.00 90.88 83 GLY A N 1
ATOM 604 C CA . GLY A 1 83 ? 10.187 -2.985 -13.416 1.00 90.88 83 GLY A CA 1
ATOM 605 C C . GLY A 1 83 ? 10.198 -2.666 -14.918 1.00 90.88 83 GLY A C 1
ATOM 606 O O . GLY A 1 83 ? 10.867 -1.725 -15.350 1.00 90.88 83 GLY A O 1
ATOM 607 N N . ARG A 1 84 ? 9.395 -3.379 -15.725 1.00 89.88 84 ARG A N 1
ATOM 608 C CA . ARG A 1 84 ? 9.228 -3.067 -17.157 1.00 89.88 84 ARG A CA 1
ATOM 609 C C . ARG A 1 84 ? 8.517 -1.733 -17.392 1.00 89.88 84 ARG A C 1
ATOM 611 O O . ARG A 1 84 ? 8.882 -1.028 -18.332 1.00 89.88 84 ARG A O 1
ATOM 618 N N . LEU A 1 85 ? 7.533 -1.379 -16.564 1.00 90.38 85 LEU A N 1
ATOM 619 C CA . LEU A 1 85 ? 6.850 -0.082 -16.650 1.00 90.38 85 LEU A CA 1
ATOM 620 C C . LEU A 1 85 ? 7.792 1.067 -16.294 1.00 90.38 85 LEU A C 1
ATOM 622 O O . LEU A 1 85 ? 7.868 2.045 -17.035 1.00 90.38 85 LEU A O 1
ATOM 626 N N . PHE A 1 86 ? 8.598 0.913 -15.243 1.00 89.25 86 PHE A N 1
ATOM 627 C CA . PHE A 1 86 ? 9.619 1.905 -14.905 1.00 89.25 86 PHE A CA 1
ATOM 628 C C . PHE A 1 86 ? 10.663 2.062 -16.005 1.00 89.25 86 PHE A C 1
ATOM 630 O O . PHE A 1 86 ? 11.023 3.186 -16.334 1.00 89.25 86 PHE A O 1
ATOM 637 N N . HIS A 1 87 ? 11.114 0.968 -16.622 1.00 86.38 87 HIS A N 1
ATOM 638 C CA . HIS A 1 87 ? 12.036 1.060 -17.751 1.00 86.38 87 HIS A CA 1
ATOM 639 C C . HIS A 1 87 ? 11.448 1.836 -18.938 1.00 86.38 87 HIS A C 1
ATOM 641 O O . HIS A 1 87 ? 12.146 2.643 -19.550 1.00 86.38 87 HIS A O 1
ATOM 647 N N . ARG A 1 88 ? 10.160 1.628 -19.236 1.00 86.19 88 ARG A N 1
ATOM 648 C CA . ARG A 1 88 ? 9.447 2.352 -20.295 1.00 86.19 88 ARG A CA 1
ATOM 649 C C . ARG A 1 88 ? 9.330 3.846 -19.988 1.00 86.19 88 ARG A C 1
ATOM 651 O O . ARG A 1 88 ? 9.618 4.660 -20.859 1.00 86.19 88 ARG A O 1
ATOM 658 N N . ASN A 1 89 ? 8.907 4.187 -18.774 1.00 84.94 89 ASN A N 1
ATOM 659 C CA . ASN A 1 89 ? 8.548 5.560 -18.412 1.00 84.94 89 ASN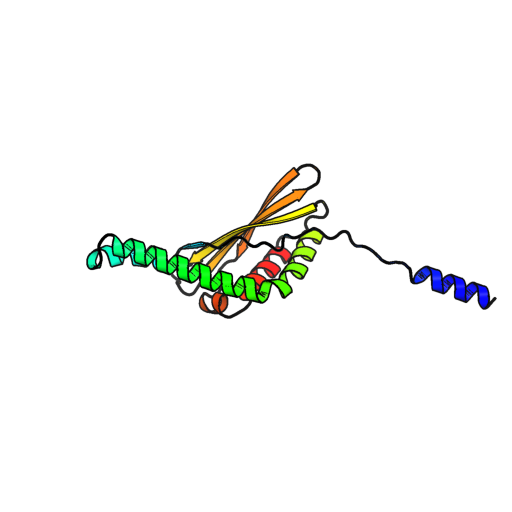 A CA 1
ATOM 660 C C . ASN A 1 89 ? 9.774 6.387 -17.976 1.00 84.94 89 ASN A C 1
ATOM 662 O O . ASN A 1 89 ? 9.788 7.607 -18.114 1.00 84.94 89 ASN A O 1
ATOM 666 N N . TYR A 1 90 ? 10.833 5.727 -17.498 1.00 84.56 90 TYR A N 1
ATOM 667 C CA . TYR A 1 90 ? 12.053 6.348 -16.981 1.00 84.56 90 TYR A CA 1
ATOM 668 C C . TYR A 1 90 ? 13.300 5.700 -17.593 1.00 84.56 90 TYR A C 1
ATOM 670 O O . TYR A 1 90 ? 14.099 5.063 -16.909 1.00 84.56 90 TYR A O 1
ATOM 678 N N . ALA A 1 91 ? 13.505 5.900 -18.897 1.00 80.19 91 ALA A N 1
ATOM 679 C CA . ALA A 1 91 ? 14.611 5.297 -19.651 1.00 80.19 91 ALA A CA 1
ATOM 680 C C . ALA A 1 91 ? 16.021 5.621 -19.103 1.00 80.19 91 ALA A C 1
ATOM 682 O O . ALA A 1 91 ? 16.977 4.899 -19.383 1.00 80.19 91 ALA A O 1
ATOM 683 N N . THR A 1 92 ? 16.172 6.702 -18.329 1.00 83.88 92 THR A N 1
ATOM 684 C CA . THR A 1 92 ? 17.445 7.099 -17.701 1.00 83.88 92 THR A CA 1
ATOM 685 C C . THR A 1 92 ? 17.634 6.560 -16.282 1.00 83.88 92 THR A C 1
ATOM 687 O O . THR A 1 92 ? 18.707 6.769 -15.706 1.00 83.88 92 THR A O 1
ATOM 690 N N . ALA A 1 93 ? 16.620 5.902 -15.710 1.00 85.38 93 ALA A N 1
ATOM 691 C CA . ALA A 1 93 ? 16.695 5.340 -14.372 1.00 85.38 93 ALA A CA 1
ATOM 692 C C . ALA A 1 93 ? 17.697 4.184 -14.334 1.00 85.38 93 ALA A C 1
ATOM 694 O O . ALA A 1 93 ? 17.721 3.310 -15.199 1.00 85.38 93 ALA A O 1
ATOM 695 N N . THR A 1 94 ? 18.534 4.189 -13.306 1.00 87.19 94 THR A N 1
ATOM 696 C CA . THR A 1 94 ? 19.478 3.103 -13.018 1.00 87.19 94 THR A CA 1
ATOM 697 C C . THR A 1 94 ? 18.962 2.196 -11.912 1.00 87.19 94 THR A C 1
ATOM 699 O O . THR A 1 94 ? 19.097 0.978 -12.016 1.00 87.19 94 THR A O 1
ATOM 702 N N . ASN A 1 95 ? 18.328 2.780 -10.895 1.00 90.56 95 ASN A N 1
ATOM 703 C CA . ASN A 1 95 ? 17.771 2.069 -9.755 1.00 90.56 95 ASN A CA 1
ATOM 704 C C . ASN A 1 95 ? 16.428 2.692 -9.360 1.00 90.56 95 ASN A C 1
ATOM 706 O O . ASN A 1 95 ? 16.278 3.916 -9.389 1.00 90.56 95 ASN A O 1
ATOM 710 N N . VAL A 1 96 ? 15.464 1.850 -9.006 1.00 93.00 96 VAL A N 1
ATOM 711 C CA . VAL A 1 96 ? 14.160 2.254 -8.480 1.00 93.00 96 VAL A CA 1
ATOM 712 C C . VAL A 1 96 ? 13.919 1.501 -7.181 1.00 93.00 96 VAL A C 1
ATOM 714 O O . VAL A 1 96 ? 14.069 0.285 -7.120 1.00 93.00 96 VAL A O 1
ATOM 717 N N . GLU A 1 97 ? 13.542 2.225 -6.134 1.00 94.62 97 GLU A N 1
ATOM 718 C CA . GLU A 1 97 ? 13.349 1.680 -4.791 1.00 94.62 97 GLU A CA 1
ATOM 719 C C . GLU A 1 97 ? 11.993 2.111 -4.242 1.00 94.62 97 GLU A C 1
ATOM 721 O O . GLU A 1 97 ? 11.604 3.275 -4.370 1.00 94.62 97 GLU A O 1
ATOM 726 N N . PHE A 1 98 ? 11.292 1.197 -3.577 1.00 96.25 98 PHE A N 1
ATOM 727 C CA . PHE A 1 98 ? 10.134 1.550 -2.764 1.00 96.25 98 PHE A CA 1
ATOM 728 C C . PHE A 1 98 ? 10.624 2.264 -1.499 1.00 96.25 98 PHE A C 1
ATOM 730 O O . PHE A 1 98 ? 11.385 1.710 -0.711 1.00 96.25 98 PHE A O 1
ATOM 737 N N . LYS A 1 99 ? 10.203 3.515 -1.304 1.00 96.38 99 LYS A N 1
ATOM 738 C CA . LYS A 1 99 ? 10.564 4.334 -0.140 1.00 96.38 99 LYS A CA 1
ATOM 739 C C . LYS A 1 99 ? 9.546 4.201 0.988 1.00 96.38 99 LYS A C 1
ATOM 741 O O . LYS A 1 99 ? 9.930 4.155 2.150 1.00 96.38 99 LYS A O 1
ATOM 746 N N . SER A 1 100 ? 8.260 4.204 0.653 1.00 97.12 100 SER A N 1
ATOM 747 C CA . SER A 1 100 ? 7.183 4.028 1.627 1.00 97.12 100 SER A CA 1
ATOM 748 C C . SER A 1 100 ? 5.913 3.539 0.951 1.00 97.12 100 SER A C 1
ATOM 750 O O . SER A 1 100 ? 5.637 3.920 -0.190 1.00 97.12 100 SER A O 1
ATOM 752 N N . ILE A 1 101 ? 5.127 2.769 1.694 1.00 98.12 101 ILE A N 1
ATOM 753 C CA . ILE A 1 101 ? 3.762 2.382 1.351 1.00 98.12 101 ILE A CA 1
ATOM 754 C C . ILE A 1 101 ? 2.884 2.835 2.522 1.00 98.12 101 ILE A C 1
ATOM 756 O O . ILE A 1 101 ? 3.139 2.467 3.667 1.00 98.12 101 ILE A O 1
ATOM 760 N N . THR A 1 102 ? 1.904 3.695 2.265 1.00 98.31 102 THR A N 1
ATOM 761 C CA . THR A 1 102 ? 1.034 4.249 3.312 1.00 98.31 102 THR A CA 1
ATOM 762 C C . THR A 1 102 ? -0.415 4.072 2.920 1.00 98.31 102 THR A C 1
ATOM 764 O O . THR A 1 102 ? -0.839 4.609 1.904 1.00 98.31 102 THR A O 1
ATOM 767 N N . PHE A 1 103 ? -1.166 3.355 3.740 1.00 98.38 103 PHE A N 1
ATOM 768 C CA . PHE A 1 103 ? -2.585 3.099 3.582 1.00 98.38 103 PHE A CA 1
ATOM 769 C C . PHE A 1 103 ? -3.411 4.001 4.498 1.00 98.38 103 PHE A C 1
ATOM 771 O O . PHE A 1 103 ? -3.026 4.283 5.636 1.00 98.38 103 PHE A O 1
ATOM 778 N N . SER A 1 104 ? -4.578 4.423 4.028 1.00 97.69 104 SER A N 1
ATOM 779 C CA . SER A 1 104 ? -5.547 5.157 4.837 1.00 97.69 104 SER A CA 1
ATOM 780 C C . SER A 1 104 ? -6.973 4.730 4.524 1.00 97.69 104 SER A C 1
ATOM 782 O O . SER A 1 104 ? -7.330 4.547 3.362 1.00 97.69 104 SER A O 1
ATOM 784 N N . ALA A 1 105 ? -7.796 4.579 5.561 1.00 96.94 105 ALA A N 1
ATOM 785 C CA . ALA A 1 105 ? -9.224 4.349 5.374 1.00 96.94 105 ALA A CA 1
ATOM 786 C C . ALA A 1 105 ? -9.870 5.547 4.663 1.00 96.94 105 ALA A C 1
ATOM 788 O O . ALA A 1 105 ? -9.539 6.710 4.928 1.00 96.94 105 ALA A O 1
ATOM 789 N N . VAL A 1 106 ? -10.813 5.273 3.765 1.00 96.50 106 VAL A N 1
ATOM 790 C CA . VAL A 1 106 ? -11.592 6.324 3.115 1.00 96.50 106 VAL A CA 1
ATOM 791 C C . VAL A 1 106 ? -12.587 6.889 4.119 1.00 96.50 106 VAL A C 1
ATOM 793 O O . VAL A 1 106 ? -13.387 6.180 4.725 1.00 96.50 106 VAL A O 1
ATOM 796 N N . LYS A 1 107 ? -12.572 8.212 4.290 1.00 89.88 107 LYS A N 1
ATOM 797 C CA . LYS A 1 107 ? -13.461 8.877 5.243 1.00 89.88 107 LYS A CA 1
ATOM 798 C C . LYS A 1 107 ? -14.929 8.602 4.906 1.00 89.88 107 LYS A C 1
ATOM 800 O O . LYS A 1 107 ? -15.416 9.025 3.860 1.00 89.88 107 LYS A O 1
ATOM 805 N N . GLY A 1 108 ? -15.642 7.990 5.849 1.00 89.81 108 GLY A N 1
ATOM 806 C CA . GLY A 1 108 ? -17.063 7.667 5.708 1.00 89.81 108 GLY A CA 1
ATOM 807 C C . GLY A 1 108 ? -17.340 6.358 4.969 1.00 89.81 108 GLY A C 1
ATOM 808 O O . GLY A 1 108 ? -18.509 6.053 4.743 1.00 89.81 108 GLY A O 1
ATOM 809 N N . ASN A 1 109 ? -16.304 5.597 4.607 1.00 93.19 109 ASN A N 1
ATOM 810 C CA . ASN A 1 109 ? -16.440 4.241 4.101 1.00 93.19 109 ASN A CA 1
ATOM 811 C C . ASN A 1 109 ? -15.250 3.380 4.552 1.00 93.19 109 ASN A C 1
ATOM 813 O O . ASN A 1 109 ? -14.209 3.348 3.898 1.00 93.19 109 ASN A O 1
ATOM 817 N N . ASP A 1 110 ? -15.435 2.668 5.661 1.00 87.44 110 ASP A N 1
ATOM 818 C CA . ASP A 1 110 ? -14.387 1.867 6.305 1.00 87.44 110 ASP A CA 1
ATOM 819 C C . ASP A 1 110 ? -14.018 0.597 5.519 1.00 87.44 110 ASP A C 1
ATOM 821 O O . ASP A 1 110 ? -13.038 -0.073 5.863 1.00 87.44 110 ASP A O 1
ATOM 825 N N . ASP A 1 111 ? -14.790 0.263 4.482 1.00 95.12 111 ASP A N 1
ATOM 826 C CA . ASP A 1 111 ? -14.538 -0.864 3.580 1.00 95.12 111 ASP A CA 1
ATOM 827 C C . ASP A 1 111 ? -13.625 -0.472 2.411 1.00 95.12 111 ASP A C 1
ATOM 829 O O . ASP A 1 111 ? -13.178 -1.335 1.659 1.00 95.12 111 ASP A O 1
ATOM 833 N N . LEU A 1 112 ? -13.308 0.819 2.269 1.00 97.31 112 LEU A N 1
ATOM 834 C CA . LEU A 1 112 ? -12.411 1.322 1.238 1.00 97.31 112 LEU A CA 1
ATOM 835 C C . LEU A 1 112 ? -11.120 1.883 1.832 1.00 97.31 112 LEU A C 1
ATOM 837 O O . LEU A 1 112 ? -11.098 2.533 2.880 1.00 97.31 112 LEU A O 1
ATOM 841 N N . VAL A 1 113 ? -10.030 1.675 1.101 1.00 97.75 113 VAL A N 1
ATOM 842 C CA . VAL A 1 113 ? -8.673 2.063 1.475 1.00 97.75 113 VAL A CA 1
ATOM 843 C C . VAL A 1 113 ? -8.006 2.783 0.311 1.00 9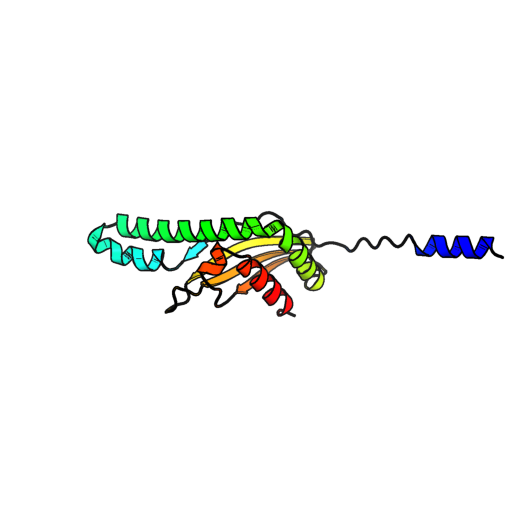7.75 113 VAL A C 1
ATOM 845 O O . VAL A 1 113 ? -8.023 2.324 -0.830 1.00 97.75 113 VAL A O 1
ATOM 848 N N . ASN A 1 114 ? -7.363 3.903 0.614 1.00 97.94 114 ASN A N 1
ATOM 849 C CA . ASN A 1 114 ? -6.432 4.566 -0.288 1.00 97.94 114 ASN A CA 1
ATOM 850 C C . ASN A 1 114 ? -5.001 4.150 0.056 1.00 97.94 114 ASN A C 1
ATOM 852 O O . ASN A 1 114 ? -4.695 3.872 1.215 1.00 97.94 114 ASN A O 1
ATOM 856 N N . ALA A 1 115 ? -4.103 4.168 -0.926 1.00 98.12 115 ALA A N 1
ATOM 857 C CA . ALA A 1 115 ? -2.677 3.982 -0.706 1.00 98.12 115 ALA A CA 1
ATOM 858 C C . ALA A 1 115 ? -1.841 5.062 -1.390 1.00 98.12 115 ALA A C 1
ATOM 860 O O . ALA A 1 115 ? -2.125 5.489 -2.505 1.00 98.12 115 ALA A O 1
ATOM 861 N N . GLU A 1 116 ? -0.760 5.464 -0.735 1.00 98.06 116 GLU A N 1
ATOM 862 C CA . GLU A 1 116 ? 0.286 6.309 -1.289 1.00 98.06 116 GLU A CA 1
ATOM 863 C C . GLU A 1 116 ? 1.595 5.512 -1.333 1.00 98.06 116 GLU A C 1
ATOM 865 O O . GLU A 1 116 ? 2.148 5.132 -0.297 1.00 98.06 116 GLU A O 1
ATOM 870 N N . VAL A 1 117 ? 2.098 5.257 -2.542 1.00 97.62 117 VAL A N 1
ATOM 871 C CA . VAL A 1 117 ? 3.344 4.519 -2.777 1.00 97.62 117 VAL A CA 1
ATOM 872 C C . VAL A 1 117 ? 4.403 5.489 -3.276 1.00 97.62 117 VAL A C 1
ATOM 874 O O . VAL A 1 117 ? 4.265 6.087 -4.344 1.00 97.62 117 VAL A O 1
ATOM 877 N N . LYS A 1 118 ? 5.480 5.654 -2.508 1.00 96.94 118 LYS A N 1
ATOM 878 C CA . LYS A 1 118 ? 6.599 6.530 -2.874 1.00 96.94 118 LYS A CA 1
ATOM 879 C C . LYS A 1 118 ? 7.750 5.711 -3.409 1.00 96.94 118 LYS A C 1
ATOM 881 O O . LYS A 1 118 ? 8.240 4.813 -2.733 1.00 96.94 118 LYS A O 1
ATOM 886 N N . PHE A 1 119 ? 8.238 6.102 -4.573 1.00 95.19 119 PHE A N 1
ATOM 887 C CA . PHE A 1 119 ? 9.419 5.549 -5.209 1.00 95.19 119 PHE A CA 1
ATOM 888 C C . PHE A 1 119 ? 10.571 6.542 -5.136 1.00 95.19 119 PHE A C 1
ATOM 890 O O . PHE A 1 119 ? 10.377 7.748 -5.306 1.00 95.19 119 PHE A O 1
ATOM 897 N N . LYS A 1 120 ? 11.778 6.033 -4.920 1.00 94.75 120 LYS A N 1
ATOM 898 C CA . LYS A 1 120 ? 13.032 6.740 -5.173 1.00 94.75 120 LYS A CA 1
ATOM 899 C C . LYS A 1 120 ? 13.586 6.245 -6.501 1.00 94.75 120 LYS A C 1
ATOM 901 O O . LYS A 1 120 ? 13.674 5.043 -6.719 1.00 94.75 120 LYS A O 1
ATOM 906 N N . ILE A 1 121 ? 13.926 7.175 -7.383 1.00 92.19 121 ILE A N 1
ATOM 907 C CA . ILE A 1 121 ? 14.475 6.895 -8.706 1.00 92.19 121 ILE A CA 1
ATOM 908 C C . ILE A 1 121 ? 15.864 7.516 -8.757 1.00 92.19 121 ILE A C 1
ATOM 910 O O . ILE A 1 121 ? 16.001 8.744 -8.753 1.00 92.19 121 ILE A O 1
ATOM 914 N N . ASP A 1 122 ? 16.880 6.665 -8.833 1.00 90.94 122 ASP A N 1
ATOM 915 C CA . ASP A 1 122 ? 18.264 7.083 -9.008 1.00 90.94 122 ASP A CA 1
ATOM 916 C C . ASP A 1 122 ? 18.614 7.015 -10.500 1.00 90.94 122 ASP A C 1
ATOM 918 O O . ASP A 1 122 ? 18.532 5.965 -11.148 1.00 90.94 122 ASP A O 1
ATOM 922 N N . SER A 1 123 ? 19.006 8.154 -11.060 1.00 87.50 123 SER A N 1
ATOM 923 C CA . SER A 1 123 ? 19.549 8.300 -12.412 1.00 87.50 123 SER A CA 1
ATOM 924 C C . SER A 1 123 ? 21.008 8.745 -12.328 1.00 87.50 123 SER A C 1
ATOM 926 O O . SER A 1 123 ? 21.444 9.281 -11.314 1.00 87.50 123 SER A O 1
ATOM 928 N N . LYS A 1 124 ? 21.771 8.591 -13.419 1.00 81.44 124 LYS A N 1
ATOM 929 C CA . LYS A 1 124 ? 23.226 8.865 -13.450 1.00 81.44 124 LYS A CA 1
ATOM 930 C C . LYS A 1 124 ? 23.660 10.201 -12.821 1.00 81.44 124 LYS A C 1
ATOM 932 O O . LYS A 1 124 ? 24.757 10.263 -12.285 1.00 81.44 124 LYS A O 1
ATOM 937 N N . ASN A 1 125 ? 22.821 11.240 -12.892 1.00 77.19 125 ASN A N 1
ATOM 938 C CA . ASN A 1 125 ? 23.140 12.592 -12.418 1.00 77.19 125 ASN A CA 1
ATOM 939 C C . ASN A 1 125 ? 22.077 13.196 -11.484 1.00 77.19 125 ASN A C 1
ATOM 941 O O . ASN A 1 125 ? 22.161 14.380 -11.158 1.00 77.19 125 ASN A O 1
ATOM 945 N N . SER A 1 126 ? 21.047 12.442 -11.096 1.00 81.75 126 SER A N 1
ATOM 946 C CA . SER A 1 126 ? 19.963 12.983 -10.277 1.00 81.75 126 SER A CA 1
ATOM 947 C C . SER A 1 126 ? 19.219 11.897 -9.519 1.00 81.75 126 SER A C 1
ATOM 949 O O . SER A 1 126 ? 18.977 10.806 -10.034 1.00 81.75 126 SER A O 1
ATOM 951 N N . ASN A 1 127 ? 18.796 12.250 -8.309 1.00 86.12 127 ASN A N 1
ATOM 952 C CA . ASN A 1 127 ? 17.868 11.454 -7.525 1.00 86.12 127 ASN A CA 1
ATOM 953 C C . ASN A 1 127 ? 16.535 12.185 -7.523 1.00 86.12 127 ASN A C 1
ATOM 955 O O . ASN A 1 127 ? 16.474 13.388 -7.260 1.00 86.12 127 ASN A O 1
ATOM 959 N N . SER A 1 128 ? 15.471 11.459 -7.816 1.00 88.25 128 SER A N 1
ATOM 960 C CA . SER A 1 128 ? 14.115 11.989 -7.770 1.00 88.25 128 SER A CA 1
ATOM 961 C C . SER A 1 128 ? 13.220 11.061 -6.970 1.00 88.25 128 SER A C 1
ATOM 963 O O . SER A 1 128 ? 13.558 9.906 -6.703 1.00 88.25 128 SER A O 1
ATOM 965 N N . SER A 1 129 ? 12.082 11.590 -6.545 1.00 90.44 129 SER A N 1
ATOM 966 C CA . SER A 1 129 ? 11.040 10.805 -5.907 1.00 90.44 129 SER A CA 1
ATOM 967 C C . SER A 1 129 ? 9.752 10.973 -6.683 1.00 90.44 129 SER A C 1
ATOM 969 O O . SER A 1 129 ? 9.390 12.097 -7.026 1.00 90.44 129 SER A O 1
ATOM 971 N N . PHE A 1 130 ? 9.053 9.873 -6.905 1.00 89.81 130 PHE A N 1
ATOM 972 C CA . PHE A 1 130 ? 7.747 9.861 -7.544 1.00 89.81 130 PHE A CA 1
ATOM 973 C C . PHE A 1 130 ? 6.739 9.193 -6.608 1.00 89.81 130 PHE A C 1
ATOM 975 O O . PHE A 1 130 ? 7.108 8.330 -5.816 1.00 89.81 130 PHE A O 1
ATOM 982 N N . THR A 1 131 ? 5.488 9.641 -6.634 1.00 94.88 131 THR A N 1
ATOM 983 C CA . THR A 1 131 ? 4.428 9.145 -5.750 1.00 94.88 131 THR A CA 1
ATOM 984 C C . THR A 1 131 ? 3.251 8.692 -6.593 1.00 94.88 131 THR A C 1
ATOM 986 O O . THR A 1 131 ? 2.758 9.471 -7.402 1.00 94.88 131 THR A O 1
ATOM 989 N N . VAL A 1 132 ? 2.801 7.462 -6.370 1.00 95.94 132 VAL A N 1
ATOM 990 C CA . VAL A 1 132 ? 1.578 6.908 -6.953 1.00 95.94 132 VAL A CA 1
ATOM 991 C C . VAL A 1 132 ? 0.502 6.888 -5.880 1.00 95.94 132 VAL A C 1
ATOM 993 O O . VAL A 1 132 ? 0.775 6.500 -4.742 1.00 95.94 132 VAL A O 1
ATOM 996 N N . ARG A 1 133 ? -0.711 7.306 -6.240 1.00 97.00 133 ARG A N 1
ATOM 997 C CA . ARG A 1 133 ? -1.885 7.222 -5.373 1.00 97.00 133 ARG A CA 1
ATOM 998 C C . ARG A 1 133 ? -2.838 6.181 -5.929 1.00 97.00 133 ARG A C 1
ATOM 1000 O O . ARG A 1 133 ? -3.167 6.235 -7.104 1.00 97.00 133 ARG A O 1
ATOM 1007 N N . LEU A 1 134 ? -3.236 5.245 -5.081 1.00 97.19 134 LEU A N 1
ATOM 1008 C CA . LEU A 1 134 ? -4.215 4.208 -5.375 1.00 97.19 134 LEU A CA 1
ATOM 1009 C C . LEU A 1 134 ? -5.463 4.557 -4.571 1.00 97.19 134 LEU A C 1
ATOM 1011 O O . LEU A 1 134 ? -5.366 4.721 -3.354 1.00 97.19 134 LEU A O 1
ATOM 1015 N N . GLU A 1 135 ? -6.608 4.714 -5.223 1.00 95.81 135 GLU A N 1
ATOM 1016 C CA . GLU A 1 135 ? -7.834 5.158 -4.557 1.00 95.81 135 GLU A CA 1
ATOM 1017 C C . GLU A 1 135 ? -8.897 4.059 -4.524 1.00 95.81 135 GLU A C 1
ATOM 1019 O O . GLU A 1 135 ? -9.021 3.278 -5.465 1.00 95.81 135 GLU A O 1
ATOM 1024 N N . ASN A 1 136 ? -9.701 4.050 -3.456 1.00 95.88 136 ASN A N 1
ATOM 1025 C CA . ASN A 1 136 ? -10.903 3.222 -3.314 1.00 95.88 136 ASN A CA 1
ATOM 1026 C C . ASN A 1 136 ? -10.668 1.711 -3.514 1.00 95.88 136 ASN A C 1
ATOM 1028 O O . ASN A 1 136 ? -11.468 1.038 -4.165 1.00 95.88 136 ASN A O 1
ATOM 1032 N N . MET A 1 137 ? -9.583 1.172 -2.958 1.00 97.50 137 MET A N 1
ATOM 1033 C CA . MET A 1 137 ? -9.345 -0.273 -2.933 1.00 97.50 137 MET A CA 1
ATOM 1034 C C . MET A 1 137 ? -10.186 -0.930 -1.840 1.00 97.50 137 MET A C 1
ATOM 1036 O O . MET A 1 137 ? -10.319 -0.372 -0.753 1.00 97.50 137 MET A O 1
ATOM 1040 N N . ASP A 1 138 ? -10.720 -2.118 -2.104 1.00 97.94 138 ASP A N 1
ATOM 1041 C CA . ASP A 1 138 ? -11.492 -2.869 -1.115 1.00 97.94 138 ASP A CA 1
ATOM 1042 C C . ASP A 1 138 ? -10.589 -3.388 0.021 1.00 97.94 138 ASP A C 1
ATOM 1044 O O . ASP A 1 138 ? -9.527 -3.977 -0.210 1.00 97.94 138 ASP A O 1
ATOM 1048 N N . PHE A 1 139 ? -11.004 -3.133 1.264 1.00 97.19 139 PHE A N 1
ATOM 1049 C CA . PHE A 1 139 ? -10.254 -3.473 2.472 1.00 97.19 139 PHE A CA 1
ATOM 1050 C C . PHE A 1 139 ? -10.038 -4.983 2.625 1.00 97.19 139 PHE A C 1
ATOM 1052 O O . PHE A 1 139 ? -8.959 -5.422 3.033 1.00 97.19 139 PHE A O 1
ATOM 1059 N N . ASP A 1 140 ? -11.058 -5.789 2.336 1.00 97.00 140 ASP A N 1
ATOM 1060 C CA . ASP A 1 140 ? -10.981 -7.237 2.490 1.00 97.00 140 ASP A CA 1
ATOM 1061 C C . ASP A 1 140 ? -10.182 -7.868 1.349 1.00 97.00 140 ASP A C 1
ATOM 1063 O O . ASP A 1 140 ? -9.361 -8.760 1.590 1.00 97.00 140 ASP A O 1
ATOM 1067 N N . GLU A 1 141 ? -10.326 -7.350 0.129 1.00 97.19 141 GLU A N 1
ATOM 1068 C CA . GLU A 1 141 ? -9.512 -7.778 -1.006 1.00 97.19 141 GLU A CA 1
ATOM 1069 C C . GLU A 1 141 ? -8.023 -7.496 -0.804 1.00 97.19 141 GLU A C 1
ATOM 1071 O O . GLU A 1 141 ? -7.203 -8.324 -1.207 1.00 97.19 141 GLU A O 1
ATOM 1076 N N . LEU A 1 142 ? -7.654 -6.385 -0.153 1.00 96.50 142 LEU A N 1
ATOM 1077 C CA . LEU A 1 142 ? -6.255 -6.066 0.160 1.00 96.50 142 LEU A CA 1
ATOM 1078 C C . LEU A 1 142 ? -5.578 -7.112 1.056 1.00 96.50 142 LEU A C 1
ATOM 1080 O O . LEU A 1 142 ? -4.365 -7.283 0.970 1.00 96.50 142 LEU A O 1
ATOM 1084 N N . LYS A 1 143 ? -6.344 -7.833 1.884 1.00 95.25 143 LYS A N 1
ATOM 1085 C CA . LYS A 1 143 ? -5.825 -8.910 2.748 1.00 95.25 143 LYS A CA 1
ATOM 1086 C C . LYS A 1 143 ? -5.806 -10.272 2.063 1.00 95.25 143 LYS A C 1
ATOM 1088 O O . LYS A 1 143 ? -5.106 -11.172 2.513 1.00 95.25 143 LYS A O 1
ATOM 1093 N N . ALA A 1 144 ? -6.618 -10.454 1.024 1.00 94.50 144 ALA A N 1
ATOM 1094 C CA . ALA A 1 144 ? -6.901 -11.772 0.458 1.00 94.50 144 ALA A CA 1
ATOM 1095 C C . ALA A 1 144 ? -6.365 -11.969 -0.965 1.00 94.50 144 ALA A C 1
ATOM 1097 O O . ALA A 1 144 ? -6.207 -13.103 -1.418 1.00 94.50 144 ALA A O 1
ATOM 1098 N N . THR A 1 145 ? -6.118 -10.885 -1.695 1.00 96.38 145 THR A N 1
ATOM 1099 C CA . THR A 1 145 ? -5.832 -10.920 -3.133 1.00 96.38 145 THR A CA 1
ATOM 1100 C C . THR A 1 145 ? -4.673 -9.994 -3.496 1.00 96.38 145 THR A C 1
ATOM 1102 O O . THR A 1 145 ? -4.062 -9.355 -2.648 1.00 96.38 145 THR A O 1
ATOM 1105 N N . ASP A 1 146 ? -4.312 -9.953 -4.768 1.00 96.38 146 ASP A N 1
ATOM 1106 C CA . ASP A 1 146 ? -3.257 -9.112 -5.329 1.00 96.38 146 ASP A CA 1
ATOM 1107 C C . ASP A 1 146 ? -3.746 -7.697 -5.711 1.00 96.38 146 ASP A C 1
ATOM 1109 O O . ASP A 1 146 ? -3.104 -7.019 -6.518 1.00 96.38 146 ASP A O 1
ATOM 1113 N N . THR A 1 147 ? -4.865 -7.229 -5.137 1.00 97.31 147 THR A N 1
ATOM 1114 C CA . THR A 1 147 ? -5.503 -5.936 -5.457 1.00 97.31 147 THR A CA 1
ATOM 1115 C C . THR A 1 147 ? -4.538 -4.751 -5.373 1.00 97.31 147 THR A C 1
ATOM 1117 O O . THR A 1 147 ? -4.526 -3.928 -6.289 1.00 97.31 147 THR A O 1
ATOM 1120 N N . PHE A 1 148 ? -3.650 -4.703 -4.369 1.00 97.94 148 PHE A N 1
ATOM 1121 C CA . PHE A 1 148 ? -2.604 -3.671 -4.281 1.00 97.94 148 PHE A CA 1
ATOM 1122 C C . PHE A 1 148 ? -1.750 -3.599 -5.555 1.00 97.94 148 PHE A C 1
ATOM 1124 O O . PHE A 1 148 ? -1.539 -2.527 -6.125 1.00 97.94 148 PHE A O 1
ATOM 1131 N N . TRP A 1 149 ? -1.266 -4.751 -6.021 1.00 97.50 149 TRP A N 1
ATOM 1132 C CA . TRP A 1 149 ? -0.377 -4.818 -7.172 1.00 97.50 149 TRP A CA 1
ATOM 113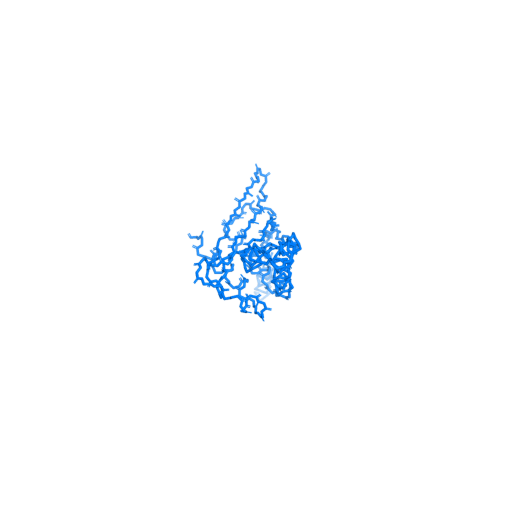3 C C . TRP A 1 149 ? -1.098 -4.509 -8.480 1.00 97.50 149 TRP A C 1
ATOM 1135 O O . TRP A 1 149 ? -0.543 -3.804 -9.320 1.00 97.50 149 TRP A O 1
ATOM 1145 N N . LYS A 1 150 ? -2.339 -4.983 -8.638 1.00 96.94 150 LYS A N 1
ATOM 1146 C CA . LYS A 1 150 ? -3.183 -4.670 -9.801 1.00 96.94 150 LYS A CA 1
ATOM 1147 C C . LYS A 1 150 ? -3.470 -3.176 -9.908 1.00 96.94 150 LYS A C 1
ATOM 1149 O O . LYS A 1 150 ? -3.356 -2.609 -10.997 1.00 96.94 150 LYS A O 1
ATOM 1154 N N . ALA A 1 151 ? -3.808 -2.539 -8.788 1.00 97.06 151 ALA A N 1
ATOM 1155 C CA . ALA A 1 151 ? -4.027 -1.099 -8.731 1.00 97.06 151 ALA A CA 1
ATOM 1156 C C . ALA A 1 151 ? -2.739 -0.339 -9.083 1.00 97.06 151 ALA A C 1
ATOM 1158 O O . ALA A 1 151 ? -2.751 0.526 -9.956 1.00 97.06 151 ALA A O 1
ATOM 1159 N N . LEU A 1 152 ? -1.605 -0.725 -8.489 1.00 96.56 152 LEU A N 1
ATOM 1160 C CA . LEU A 1 152 ? -0.311 -0.104 -8.768 1.00 96.56 152 LEU A CA 1
ATOM 1161 C C . LEU A 1 152 ? 0.122 -0.250 -10.234 1.00 96.56 152 LEU A C 1
ATOM 1163 O O . LEU A 1 152 ? 0.586 0.715 -10.838 1.00 96.56 152 LEU A O 1
ATOM 1167 N N . GLU A 1 153 ? -0.023 -1.443 -10.813 1.00 95.00 153 GLU A N 1
ATOM 1168 C CA . GLU A 1 153 ? 0.276 -1.693 -12.226 1.00 95.00 153 GLU A CA 1
ATOM 1169 C C . GLU A 1 153 ? -0.590 -0.815 -13.137 1.00 95.00 153 GLU A C 1
ATOM 1171 O O . GLU A 1 153 ? -0.081 -0.230 -14.095 1.00 95.00 153 GLU A O 1
ATOM 1176 N N . THR A 1 154 ? -1.878 -0.691 -12.812 1.00 94.88 154 THR A N 1
ATOM 1177 C CA . THR A 1 154 ? -2.840 0.112 -13.574 1.00 94.88 154 THR A CA 1
ATOM 1178 C C . THR A 1 154 ? -2.487 1.599 -13.536 1.00 94.88 154 THR A C 1
ATOM 1180 O O . THR A 1 154 ? -2.400 2.230 -14.588 1.00 94.88 154 THR A O 1
ATOM 1183 N N . GLU A 1 155 ? -2.208 2.154 -12.357 1.00 94.00 155 GLU A N 1
ATOM 1184 C CA . GLU A 1 155 ? -1.866 3.575 -12.204 1.00 94.00 155 GLU A CA 1
ATOM 1185 C C . GLU A 1 155 ? -0.534 3.940 -12.874 1.00 94.00 155 GLU A C 1
ATOM 1187 O O . GLU A 1 155 ? -0.404 4.981 -13.526 1.00 94.00 155 GLU A O 1
ATOM 1192 N N . LEU A 1 156 ? 0.465 3.055 -12.793 1.00 91.06 156 LEU A N 1
ATOM 1193 C CA . LEU A 1 156 ? 1.738 3.245 -13.494 1.00 91.06 156 LEU A CA 1
ATOM 1194 C C . LEU A 1 156 ? 1.592 3.175 -15.020 1.00 91.06 156 LEU A C 1
ATOM 1196 O O . LEU A 1 156 ? 2.388 3.786 -15.738 1.00 91.06 156 LEU A O 1
ATOM 1200 N N . TRP A 1 157 ? 0.592 2.448 -15.520 1.00 88.00 157 TRP A N 1
ATOM 1201 C CA . TRP A 1 157 ? 0.236 2.435 -16.937 1.00 88.00 157 TRP A CA 1
ATOM 1202 C C . TRP A 1 157 ? -0.448 3.730 -17.389 1.00 88.00 157 TRP A C 1
ATOM 1204 O O . TRP A 1 157 ? -0.188 4.177 -18.504 1.00 88.00 157 TRP A O 1
ATOM 1214 N N . GLN A 1 158 ? -1.310 4.312 -16.549 1.00 81.50 158 GLN A N 1
ATOM 1215 C CA . GLN A 1 158 ? -2.090 5.517 -16.866 1.00 81.50 158 GLN A CA 1
ATOM 1216 C C . GLN A 1 158 ? -1.314 6.829 -16.696 1.00 81.50 158 GLN A C 1
ATOM 1218 O O . GLN A 1 158 ? -1.696 7.838 -17.277 1.00 81.50 158 GLN A O 1
ATOM 1223 N N . SER A 1 159 ? -0.221 6.833 -15.930 1.00 66.62 159 SER A N 1
ATOM 1224 C CA . SER A 1 159 ? 0.613 8.022 -15.675 1.00 66.62 159 SER A CA 1
ATOM 1225 C C . SER A 1 159 ? 1.469 8.475 -16.882 1.00 66.62 159 SER A C 1
ATOM 1227 O O . SER A 1 159 ? 2.525 9.082 -16.691 1.00 66.62 159 SER A O 1
ATOM 1229 N N . ASN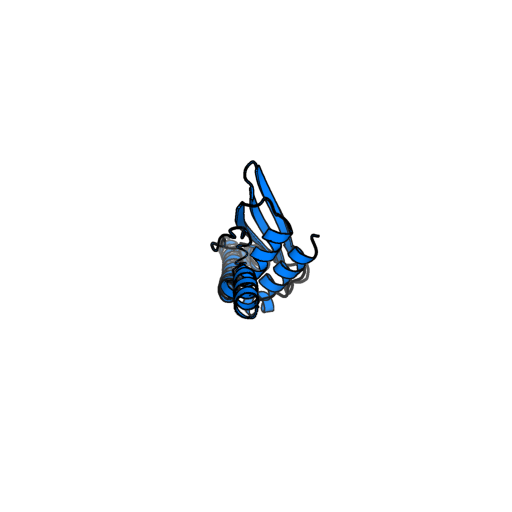 A 1 160 ? 1.047 8.166 -18.113 1.00 51.56 160 ASN A N 1
ATOM 1230 C CA . ASN A 1 160 ? 1.754 8.383 -19.382 1.00 51.56 160 ASN A CA 1
ATOM 1231 C C . ASN A 1 160 ? 0.846 9.109 -20.385 1.00 51.56 160 ASN A C 1
ATOM 1233 O O . ASN A 1 160 ? 1.363 9.953 -21.148 1.00 51.56 160 ASN A O 1
#

Foldseek 3Di:
DVVVVVVVVVVVPPPPPPDQFAAEDLDADQAFEEEDLVVQQVVCCVVPNNVSNVSSRVVRSVLSVLLVVQCNVCSVVQVVLVRVLCCVVPVQFNYKYWPYKYKYADVPHNQFIKIKTKMWTDGPPDIDIDIFIQGGQGSVCSNPHNRVSVSVSVRSVVVD

Sequence (160 aa):
MFRTLLLLIAVMLTGCTTTPTVNLSDTLPDSTYTGRGTDAGPMLVAAMGSTGLAVGLAIDQGIAKEFDEQIQHSKAEYLPKIGRLFHRNYATATNVEFKSITFSAVKGNDDLVNAEVKFKIDSKNSNSSFTVRLENMDFDELKATDTFWKALETELWQSN

Radius of gyration: 22.43 Å; chains: 1; bounding box: 44×36×84 Å

Organism: Pseudoalteromonas piscicida (NCBI:txid43662)